Protein AF-A0A539D736-F1 (afdb_monomer_lite)

Secondary structure (DSSP, 8-state):
----HHHHHSHHHHHH-EEEEE-SSS-EEEEETTS---STT-EEEEEEEETTEEEEEEE--------

Foldseek 3Di:
DDDDPVQLVDPVSQQVAKDWADPVQQWIAIHGNVFDDPDPRHFGIWHQPPPPHNIDRPGRHDDDDDD

Structure (mmCIF, N/CA/C/O backbone):
data_AF-A0A539D736-F1
#
_entry.id   AF-A0A539D736-F1
#
loop_
_atom_site.group_PDB
_atom_site.id
_atom_site.type_symbol
_atom_site.label_atom_id
_atom_site.label_alt_id
_atom_site.label_comp_id
_atom_site.label_asym_id
_atom_site.label_entity_id
_atom_site.label_seq_id
_atom_site.pdbx_PDB_ins_code
_atom_site.Cartn_x
_atom_site.Cartn_y
_atom_site.Cartn_z
_atom_site.occupancy
_atom_site.B_iso_or_equiv
_atom_site.auth_seq_id
_atom_site.auth_comp_id
_atom_site.auth_asym_id
_atom_site.auth_atom_id
_atom_site.pdbx_PDB_model_num
ATOM 1 N N . MET A 1 1 ? 9.153 0.094 13.384 1.00 73.62 1 MET A N 1
ATOM 2 C CA . MET A 1 1 ? 8.247 1.137 13.915 1.00 73.62 1 MET A CA 1
ATOM 3 C C . MET A 1 1 ? 7.232 0.442 14.799 1.00 73.62 1 MET A C 1
ATOM 5 O O . MET A 1 1 ? 6.763 -0.609 14.391 1.00 73.62 1 MET A O 1
ATOM 9 N N . ASN A 1 2 ? 6.947 0.960 15.992 1.00 90.31 2 ASN A N 1
ATOM 10 C CA . ASN A 1 2 ? 5.901 0.398 16.846 1.00 90.31 2 ASN A CA 1
ATOM 11 C C . ASN A 1 2 ? 4.690 1.336 16.784 1.00 90.31 2 ASN A C 1
ATOM 13 O O . ASN A 1 2 ? 4.837 2.513 17.110 1.00 90.31 2 ASN A O 1
ATOM 17 N N . ILE A 1 3 ? 3.549 0.848 16.296 1.00 91.69 3 ILE A N 1
ATOM 18 C CA . ILE A 1 3 ? 2.315 1.632 16.154 1.00 91.69 3 ILE A CA 1
ATOM 19 C C . ILE A 1 3 ? 1.385 1.224 17.303 1.00 91.69 3 ILE A C 1
ATOM 21 O O . ILE A 1 3 ? 1.095 0.033 17.433 1.00 91.69 3 ILE A O 1
ATOM 25 N N . PRO A 1 4 ? 0.939 2.161 18.161 1.00 95.25 4 PRO A N 1
ATOM 26 C CA . PRO A 1 4 ? 0.007 1.846 19.237 1.00 95.25 4 PRO A CA 1
ATOM 27 C C . PRO A 1 4 ? -1.303 1.266 18.698 1.00 95.25 4 PRO A C 1
ATOM 29 O O . PRO A 1 4 ? -1.820 1.728 17.684 1.00 95.25 4 PRO A O 1
ATOM 32 N N . ALA A 1 5 ? -1.900 0.316 19.419 1.00 95.06 5 ALA A N 1
ATOM 33 C CA . ALA A 1 5 ? -3.189 -0.257 19.028 1.00 95.06 5 ALA A CA 1
ATOM 34 C C . ALA A 1 5 ? -4.295 0.809 18.895 1.00 95.06 5 ALA A C 1
ATOM 36 O O . ALA A 1 5 ? -5.141 0.705 18.011 1.00 95.06 5 ALA A O 1
ATOM 37 N N . SER A 1 6 ? -4.250 1.864 19.717 1.00 96.69 6 SER A N 1
ATOM 38 C CA . SER A 1 6 ? -5.178 2.999 19.642 1.00 96.69 6 SER A CA 1
ATOM 39 C C . SER A 1 6 ? -5.139 3.720 18.294 1.00 96.69 6 SER A C 1
ATOM 41 O O . SER A 1 6 ? -6.174 4.176 17.816 1.00 96.69 6 SER A O 1
ATOM 43 N N . ASP A 1 7 ? -3.966 3.797 17.660 1.00 96.31 7 ASP A N 1
ATOM 44 C CA . ASP A 1 7 ? -3.805 4.454 16.361 1.00 96.31 7 ASP A CA 1
ATOM 45 C C . ASP A 1 7 ? -4.414 3.605 15.241 1.00 96.31 7 ASP A C 1
ATOM 47 O O . ASP A 1 7 ? -5.008 4.152 14.316 1.00 96.31 7 ASP A O 1
ATOM 51 N N . CYS A 1 8 ? -4.330 2.275 15.349 1.00 94.88 8 CYS A N 1
ATOM 52 C CA . CYS A 1 8 ? -4.975 1.344 14.418 1.00 94.88 8 CYS A CA 1
ATOM 53 C C . CYS A 1 8 ? -6.502 1.272 14.605 1.00 94.88 8 CYS A C 1
ATOM 55 O O . CYS A 1 8 ? -7.210 0.869 13.688 1.00 94.88 8 CYS A O 1
ATOM 57 N N . GLN A 1 9 ? -7.015 1.653 15.780 1.00 95.31 9 GLN A N 1
ATOM 58 C CA . GLN A 1 9 ? -8.452 1.700 16.084 1.00 95.31 9 GLN A CA 1
ATOM 59 C C . GLN A 1 9 ? -9.121 3.015 15.654 1.00 95.31 9 GLN A C 1
ATOM 61 O O . GLN A 1 9 ? -10.347 3.087 15.590 1.00 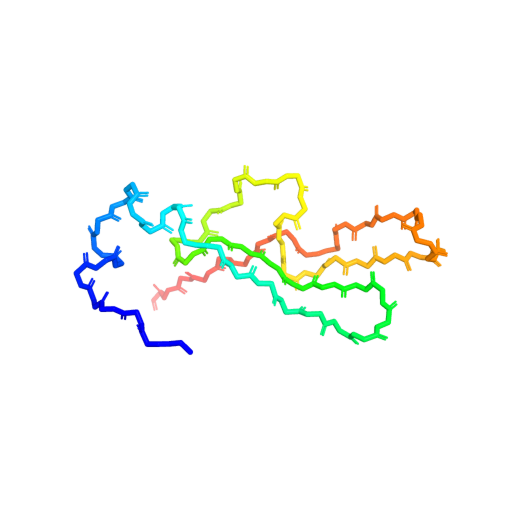95.31 9 GLN A O 1
ATOM 66 N N . ASN A 1 10 ? -8.343 4.055 15.348 1.00 97.50 10 ASN A N 1
ATOM 67 C CA . ASN A 1 10 ? -8.846 5.297 14.773 1.00 97.50 10 ASN A CA 1
ATOM 68 C C . ASN A 1 10 ? -8.699 5.241 13.246 1.00 97.50 10 ASN A C 1
ATOM 70 O O . ASN A 1 10 ? -7.583 5.257 12.734 1.00 97.50 10 ASN A O 1
ATOM 74 N N . LEU A 1 11 ? -9.819 5.194 12.518 1.00 96.38 11 LEU A N 1
ATOM 75 C CA . LEU A 1 11 ? -9.805 5.013 11.064 1.00 96.38 11 LEU A CA 1
ATOM 76 C C . LEU A 1 11 ? -9.028 6.118 10.332 1.00 96.38 11 LEU A C 1
ATOM 78 O O . LEU A 1 11 ? -8.195 5.806 9.485 1.00 96.38 11 LEU A O 1
ATOM 82 N N . ASP A 1 12 ? -9.248 7.389 10.676 1.00 97.25 12 ASP A N 1
ATOM 83 C CA . ASP A 1 12 ? -8.552 8.515 10.038 1.00 97.25 12 ASP A CA 1
ATOM 84 C C . ASP A 1 12 ? -7.040 8.419 10.258 1.00 97.25 12 ASP A C 1
ATOM 86 O O . ASP A 1 12 ? -6.237 8.633 9.342 1.00 97.25 12 ASP A O 1
ATOM 90 N N . ARG A 1 13 ? -6.635 8.027 11.472 1.00 97.19 13 ARG A N 1
ATOM 91 C CA . ARG A 1 13 ? -5.227 7.817 11.793 1.00 97.19 13 ARG A CA 1
ATOM 92 C C . ARG A 1 13 ? -4.655 6.621 11.038 1.00 97.19 13 ARG A C 1
ATOM 94 O O . ARG A 1 13 ? -3.598 6.765 10.424 1.00 97.19 13 ARG A O 1
ATOM 101 N N . ALA A 1 14 ? -5.344 5.487 11.033 1.00 96.94 14 ALA A N 1
ATOM 102 C CA . ALA A 1 14 ? -4.911 4.265 10.364 1.00 96.94 14 ALA A CA 1
ATOM 103 C C . ALA A 1 14 ? -4.812 4.433 8.835 1.00 96.94 14 ALA A C 1
ATOM 105 O O . ALA A 1 14 ? -3.878 3.927 8.216 1.00 96.94 14 ALA A O 1
ATOM 106 N N . LEU A 1 15 ? -5.708 5.205 8.214 1.00 97.06 15 LEU A N 1
ATOM 107 C CA . LEU A 1 15 ? -5.626 5.544 6.787 1.00 97.06 15 LEU A CA 1
ATOM 108 C C . LEU A 1 15 ? -4.449 6.480 6.467 1.00 97.06 15 LEU A C 1
ATOM 110 O O . LEU A 1 15 ? -3.925 6.440 5.356 1.00 97.06 15 LEU A O 1
ATOM 114 N N . SER A 1 16 ? -4.024 7.312 7.426 1.00 96.12 16 SER A N 1
ATOM 115 C CA . SER A 1 16 ? -2.882 8.230 7.264 1.00 96.12 16 SER A CA 1
ATOM 116 C C . SER A 1 16 ? -1.511 7.557 7.408 1.00 96.12 16 SER A C 1
ATOM 118 O O . SER A 1 16 ? -0.496 8.130 7.009 1.00 96.12 16 SER A O 1
ATOM 120 N N . LEU A 1 17 ? -1.461 6.372 8.018 1.00 96.56 17 LEU A N 1
ATOM 121 C CA . LEU A 1 17 ? -0.232 5.628 8.268 1.00 96.56 17 LEU A CA 1
ATOM 122 C C . LEU A 1 17 ? 0.034 4.683 7.092 1.00 96.56 17 LEU A C 1
ATOM 124 O O . LEU A 1 17 ? -0.645 3.671 6.925 1.00 96.56 17 LEU A O 1
ATOM 128 N N . GLU A 1 18 ? 1.027 5.032 6.277 1.00 96.31 18 GLU A N 1
ATOM 129 C CA . GLU A 1 18 ? 1.406 4.307 5.061 1.00 96.31 18 GLU A CA 1
ATOM 130 C C . GLU A 1 18 ? 2.707 3.511 5.273 1.00 96.31 18 GLU A C 1
ATOM 132 O O . GLU A 1 18 ? 3.597 3.923 6.022 1.00 96.31 18 GLU A O 1
ATOM 137 N N . TRP A 1 19 ? 2.828 2.372 4.591 1.00 95.75 19 TRP A N 1
ATOM 138 C CA . TRP A 1 19 ? 4.033 1.543 4.553 1.00 95.75 19 TRP A CA 1
ATOM 139 C C . TRP A 1 19 ? 4.478 1.296 3.107 1.00 95.75 19 TRP A C 1
ATOM 141 O O . TRP A 1 19 ? 3.674 1.309 2.175 1.00 95.75 19 TRP A O 1
ATOM 151 N N . LEU A 1 20 ? 5.782 1.083 2.923 1.00 96.38 20 LEU A N 1
ATOM 152 C CA . LEU A 1 20 ? 6.420 0.806 1.639 1.00 96.38 20 LEU A CA 1
ATOM 153 C C . LEU A 1 20 ? 7.545 -0.202 1.861 1.00 96.38 20 LEU A C 1
ATOM 155 O O . LEU A 1 20 ? 8.491 0.096 2.585 1.00 96.38 20 LEU A O 1
ATOM 159 N N . GLU A 1 21 ? 7.461 -1.340 1.184 1.00 97.12 21 GLU A N 1
ATOM 160 C CA . GLU A 1 21 ? 8.461 -2.401 1.230 1.00 97.12 21 GLU A CA 1
ATOM 161 C C . GLU A 1 21 ? 9.043 -2.643 -0.174 1.00 97.12 21 GLU A C 1
ATOM 163 O O . GLU A 1 21 ? 8.399 -3.269 -1.025 1.00 97.12 21 GLU A O 1
ATOM 168 N N . PRO A 1 22 ? 10.237 -2.103 -0.478 1.00 95.81 22 PRO A N 1
ATOM 169 C CA . PRO A 1 22 ? 10.864 -2.249 -1.785 1.00 95.81 22 PRO A CA 1
ATOM 170 C C . PRO A 1 22 ? 11.459 -3.646 -1.980 1.00 95.81 22 PRO A C 1
ATOM 172 O O . PRO A 1 22 ? 12.142 -4.177 -1.114 1.00 95.81 22 PRO A O 1
ATOM 175 N N . ASN A 1 23 ? 11.318 -4.208 -3.182 1.00 92.62 23 ASN A N 1
ATOM 176 C CA . ASN A 1 23 ? 11.877 -5.529 -3.500 1.00 92.62 23 ASN A CA 1
ATOM 177 C C . ASN A 1 23 ? 13.319 -5.489 -4.053 1.00 92.62 23 ASN A C 1
ATOM 179 O O . ASN A 1 23 ? 13.826 -6.500 -4.539 1.00 92.62 23 ASN A O 1
ATOM 183 N N . GLY A 1 24 ? 13.956 -4.312 -4.084 1.00 91.69 24 GLY A N 1
ATOM 184 C CA . GLY A 1 24 ? 15.312 -4.110 -4.617 1.00 91.69 24 GLY A CA 1
ATOM 185 C C . GLY A 1 24 ? 15.462 -4.235 -6.144 1.00 91.69 24 GLY A C 1
ATOM 186 O O . GLY A 1 24 ? 16.555 -4.032 -6.665 1.00 91.69 24 GLY A O 1
ATOM 187 N N . ARG A 1 25 ? 14.388 -4.536 -6.887 1.00 90.62 25 ARG A N 1
ATOM 188 C CA . ARG A 1 25 ? 14.388 -4.735 -8.355 1.00 90.62 25 ARG A CA 1
ATOM 189 C C . ARG A 1 25 ? 13.516 -3.714 -9.093 1.00 90.62 25 ARG A C 1
ATOM 191 O O . ARG A 1 25 ? 13.116 -3.937 -10.232 1.00 90.62 25 ARG A O 1
ATOM 198 N N . GLY A 1 26 ? 13.197 -2.598 -8.436 1.00 90.38 26 GLY A N 1
ATOM 199 C CA . GLY A 1 26 ? 12.341 -1.534 -8.974 1.00 90.38 26 GLY A CA 1
ATOM 200 C C . GLY A 1 26 ? 10.841 -1.723 -8.720 1.00 90.38 26 GLY A C 1
ATOM 201 O O . GLY A 1 26 ? 10.052 -0.880 -9.146 1.00 90.38 26 GLY A O 1
ATOM 202 N N . GLY A 1 27 ? 10.453 -2.795 -8.025 1.00 94.81 27 GLY A N 1
ATOM 203 C CA . GLY A 1 27 ? 9.102 -3.012 -7.517 1.00 94.81 27 GLY A CA 1
ATOM 204 C C . GLY A 1 27 ? 9.003 -2.812 -6.004 1.00 94.81 27 GLY A C 1
ATOM 205 O O . GLY A 1 27 ? 10.013 -2.615 -5.322 1.00 94.81 27 GLY A O 1
ATOM 206 N N . PHE A 1 28 ? 7.782 -2.864 -5.485 1.00 96.75 28 PHE A N 1
ATOM 207 C CA . PHE A 1 28 ? 7.495 -2.751 -4.057 1.00 96.75 28 PHE A CA 1
ATOM 208 C C . PHE A 1 28 ? 6.101 -3.285 -3.721 1.00 96.75 28 PHE A C 1
ATOM 210 O O . PHE A 1 28 ? 5.249 -3.423 -4.603 1.00 96.75 28 PHE A O 1
ATOM 217 N N . ALA A 1 29 ? 5.885 -3.538 -2.436 1.00 97.44 29 ALA A N 1
ATOM 218 C CA . ALA A 1 29 ? 4.568 -3.614 -1.826 1.00 97.44 29 ALA A CA 1
ATOM 219 C C . ALA A 1 29 ? 4.326 -2.328 -1.020 1.00 97.44 29 ALA A C 1
ATOM 221 O O . ALA A 1 29 ? 5.270 -1.758 -0.469 1.00 97.44 29 ALA A O 1
ATOM 222 N N . SER A 1 30 ? 3.099 -1.825 -0.982 1.00 97.75 30 SER A N 1
ATOM 223 C CA . SER A 1 30 ? 2.745 -0.661 -0.165 1.00 97.75 30 SER A CA 1
ATOM 224 C C . SER A 1 30 ? 1.257 -0.606 0.132 1.00 97.75 30 SER A C 1
ATOM 226 O O . SER A 1 30 ? 0.441 -1.183 -0.587 1.00 97.75 30 SER A O 1
ATOM 228 N N . GLY A 1 31 ? 0.899 0.124 1.182 1.00 97.12 31 GLY A N 1
ATOM 229 C CA . GLY A 1 31 ? -0.483 0.246 1.617 1.00 97.12 31 GLY A CA 1
ATOM 230 C C . GLY A 1 31 ? -0.634 1.160 2.821 1.00 97.12 31 GLY A C 1
ATOM 231 O O . GLY A 1 31 ? 0.339 1.696 3.350 1.00 97.12 31 GLY A O 1
ATOM 232 N N . THR A 1 32 ? -1.875 1.312 3.271 1.00 96.44 32 THR A N 1
ATOM 233 C CA . THR A 1 32 ? -2.164 1.860 4.601 1.00 96.44 32 THR A CA 1
ATOM 234 C C . THR A 1 32 ? -2.115 0.736 5.636 1.00 96.44 32 THR A C 1
ATOM 236 O O . THR A 1 32 ? -2.284 -0.436 5.288 1.00 96.44 32 THR A O 1
ATOM 239 N N . VAL A 1 33 ? -1.924 1.061 6.916 1.00 95.06 33 VAL A N 1
ATOM 240 C CA . VAL A 1 33 ? -2.069 0.057 7.992 1.00 95.06 33 VAL A CA 1
ATOM 241 C C . VAL A 1 33 ? -3.524 -0.379 8.188 1.00 95.06 33 VAL A C 1
ATOM 243 O O . VAL A 1 33 ? -3.765 -1.446 8.738 1.00 95.06 33 VAL A O 1
ATOM 246 N N . ALA A 1 34 ? -4.487 0.420 7.713 1.00 94.38 34 ALA A N 1
ATOM 247 C CA . ALA A 1 34 ? -5.904 0.069 7.714 1.00 94.38 34 ALA A CA 1
ATOM 248 C C . ALA A 1 34 ? -6.263 -1.016 6.680 1.00 94.38 34 ALA A C 1
ATOM 250 O O . ALA A 1 34 ? -7.310 -1.642 6.814 1.00 94.38 34 ALA A O 1
ATOM 251 N N . GLY A 1 35 ? -5.434 -1.222 5.646 1.00 92.06 35 GLY A N 1
ATOM 252 C CA . GLY A 1 35 ? -5.658 -2.204 4.577 1.00 92.06 35 GLY A CA 1
ATOM 253 C C . GLY A 1 35 ? -6.042 -1.611 3.211 1.00 92.06 35 GLY A C 1
ATOM 254 O O . GLY A 1 35 ? -5.436 -2.007 2.217 1.00 92.06 35 GLY A O 1
ATOM 255 N N . PRO A 1 36 ? -6.984 -0.649 3.105 1.00 93.50 36 PRO A N 1
ATOM 256 C CA . PRO A 1 36 ? -7.394 -0.096 1.818 1.00 93.50 36 PRO A CA 1
ATOM 257 C C . PRO A 1 36 ? -6.281 0.606 1.026 1.00 93.50 36 PRO A C 1
ATOM 259 O O . PRO A 1 36 ? -5.429 1.321 1.573 1.00 93.50 36 PRO A O 1
ATOM 262 N N . ASN A 1 37 ? -6.368 0.486 -0.303 1.00 95.38 37 ASN A N 1
ATOM 263 C CA . ASN A 1 37 ? -5.509 1.184 -1.258 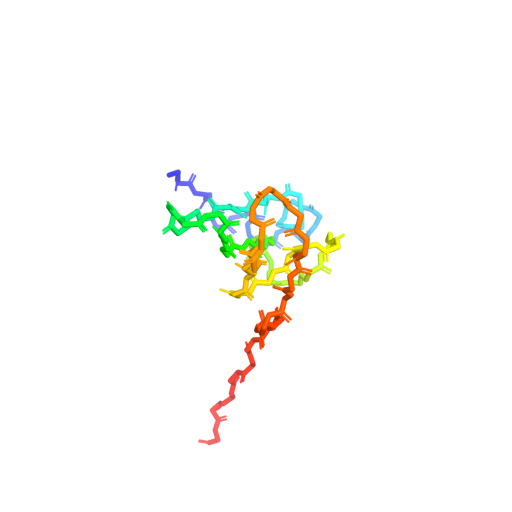1.00 95.38 37 ASN A CA 1
ATOM 264 C C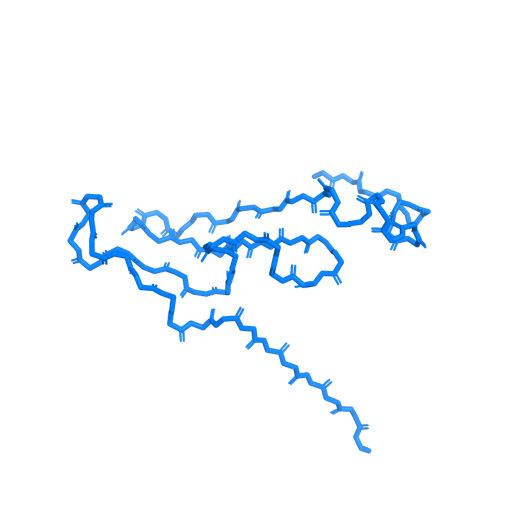 . ASN A 1 37 ? -6.030 2.612 -1.507 1.00 95.38 37 ASN A C 1
ATOM 266 O O . ASN A 1 37 ? -6.980 2.816 -2.256 1.00 95.38 37 ASN A O 1
ATOM 270 N N . THR A 1 38 ? -5.391 3.615 -0.900 1.00 95.88 38 THR A N 1
ATOM 271 C CA . THR A 1 38 ? -5.742 5.048 -1.021 1.00 95.88 38 THR A CA 1
ATOM 272 C C . THR A 1 38 ? -4.894 5.813 -2.046 1.00 95.88 38 THR A C 1
ATOM 274 O O . THR A 1 38 ? -5.166 6.975 -2.355 1.00 95.88 38 THR A O 1
ATOM 277 N N . ARG A 1 39 ? -3.858 5.174 -2.601 1.00 94.69 39 ARG A N 1
ATOM 278 C CA . ARG A 1 39 ? -2.935 5.742 -3.595 1.00 94.69 39 ARG A CA 1
ATOM 279 C C . ARG A 1 39 ? -2.913 4.876 -4.848 1.00 94.69 39 ARG A C 1
ATOM 281 O O . ARG A 1 39 ? -3.080 3.664 -4.770 1.00 94.69 39 ARG A O 1
ATOM 288 N N . ARG A 1 40 ? -2.575 5.481 -5.996 1.00 92.94 40 ARG A N 1
ATOM 289 C CA . ARG A 1 40 ? -2.485 4.810 -7.313 1.00 92.94 40 ARG A CA 1
ATOM 290 C C . ARG A 1 40 ? -1.665 3.512 -7.312 1.00 92.94 40 ARG A C 1
ATOM 292 O O . ARG A 1 40 ? -1.922 2.639 -8.131 1.00 92.94 40 ARG A O 1
ATOM 299 N N . TYR A 1 41 ? -0.645 3.435 -6.463 1.00 94.62 41 TYR A N 1
ATOM 300 C CA . TYR A 1 41 ? 0.323 2.343 -6.442 1.00 94.62 41 TYR A CA 1
ATOM 301 C C . TYR A 1 41 ? 0.359 1.581 -5.115 1.00 94.62 41 TYR A C 1
ATOM 303 O O . TYR A 1 41 ? 1.305 0.831 -4.903 1.00 94.62 41 TYR A O 1
ATOM 311 N N . HIS A 1 42 ? -0.642 1.752 -4.244 1.00 97.31 42 HIS A N 1
ATOM 312 C CA . HIS A 1 42 ? -0.832 0.799 -3.151 1.00 97.31 42 HIS A CA 1
ATOM 313 C C . HIS A 1 42 ? -1.225 -0.562 -3.729 1.00 97.31 42 HIS A C 1
ATOM 315 O O . HIS A 1 42 ? -2.035 -0.642 -4.654 1.00 97.31 42 HIS A O 1
ATOM 321 N N . GLY A 1 43 ? -0.591 -1.608 -3.217 1.00 96.56 43 GLY A N 1
ATOM 322 C CA . GLY A 1 43 ? -0.753 -2.978 -3.668 1.00 96.56 43 GLY A CA 1
ATOM 323 C C . GLY A 1 43 ? 0.331 -3.895 -3.111 1.00 96.56 43 GLY A C 1
ATOM 324 O O . GLY A 1 43 ? 1.379 -3.448 -2.647 1.00 96.56 43 GLY A O 1
ATOM 325 N N . LEU A 1 44 ? 0.084 -5.201 -3.171 1.00 96.44 44 LEU A N 1
ATOM 326 C CA . LEU A 1 44 ? 0.976 -6.226 -2.623 1.00 96.44 44 LEU A CA 1
ATOM 327 C C . LEU A 1 44 ? 2.125 -6.593 -3.570 1.00 96.44 44 LEU A C 1
ATOM 329 O O . LEU A 1 44 ? 3.169 -7.057 -3.121 1.00 96.44 44 LEU A O 1
ATOM 333 N N . LEU A 1 45 ? 1.953 -6.392 -4.879 1.00 96.69 45 LEU A N 1
ATOM 334 C CA . LEU A 1 45 ? 3.017 -6.616 -5.855 1.00 96.69 45 LEU A CA 1
ATOM 335 C C . LEU A 1 45 ? 2.941 -5.595 -6.983 1.00 96.69 45 LEU A C 1
ATOM 337 O O . LEU A 1 45 ? 2.250 -5.804 -7.982 1.00 96.69 45 LEU A O 1
ATOM 341 N N . LEU A 1 46 ? 3.700 -4.511 -6.849 1.00 97.12 46 LEU A N 1
ATOM 342 C CA . LEU A 1 46 ? 4.018 -3.617 -7.952 1.00 97.12 46 LEU A CA 1
ATOM 343 C C . LEU A 1 46 ? 5.395 -3.961 -8.513 1.00 97.12 46 LEU A C 1
ATOM 345 O O . LEU A 1 46 ? 6.359 -4.135 -7.769 1.00 97.12 46 LEU A O 1
ATOM 349 N N . ILE A 1 47 ? 5.508 -3.990 -9.837 1.00 96.12 47 ILE A N 1
ATOM 350 C CA . ILE A 1 47 ? 6.784 -4.133 -10.544 1.00 96.12 47 ILE A CA 1
ATOM 351 C C . ILE A 1 47 ? 7.003 -2.975 -11.518 1.00 96.12 47 ILE A C 1
ATOM 353 O O . ILE A 1 47 ? 6.048 -2.350 -11.974 1.00 96.12 47 ILE A O 1
ATOM 357 N N . ALA A 1 48 ? 8.258 -2.731 -11.888 1.00 94.69 48 ALA A N 1
ATOM 358 C CA . ALA A 1 48 ? 8.620 -1.944 -13.062 1.00 94.69 48 ALA A CA 1
ATOM 359 C C . ALA A 1 48 ? 9.251 -2.887 -14.092 1.00 94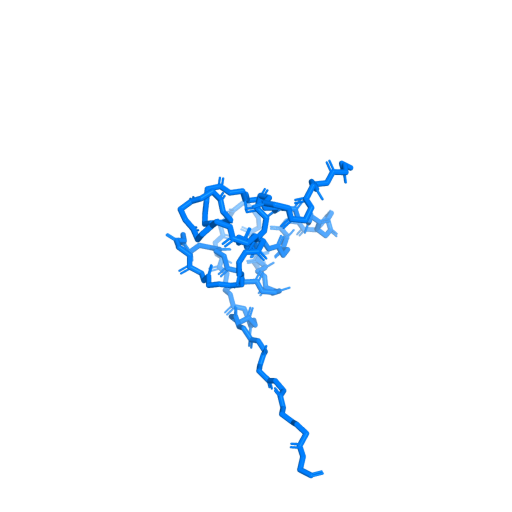.69 48 ALA A C 1
ATOM 361 O O . ALA A 1 48 ? 10.346 -3.400 -13.870 1.00 94.69 48 ALA A O 1
ATOM 362 N N . ARG A 1 49 ? 8.566 -3.141 -15.214 1.00 93.12 49 ARG A N 1
ATOM 363 C CA . ARG A 1 49 ? 9.078 -4.043 -16.265 1.00 93.12 49 ARG A CA 1
ATOM 364 C C . ARG A 1 49 ? 10.309 -3.477 -16.973 1.00 93.12 49 ARG A C 1
ATOM 366 O O . ARG A 1 49 ? 11.145 -4.237 -17.452 1.00 93.12 49 ARG A O 1
ATOM 373 N N . ARG A 1 50 ? 10.403 -2.147 -17.051 1.00 92.62 50 ARG A N 1
ATOM 374 C CA . ARG A 1 50 ? 11.529 -1.393 -17.618 1.00 92.62 50 ARG A CA 1
ATOM 375 C C . ARG A 1 50 ? 11.846 -0.209 -16.699 1.00 92.62 50 ARG A C 1
ATOM 377 O O . ARG A 1 50 ? 11.359 0.891 -16.956 1.00 92.62 50 ARG A O 1
ATOM 384 N N . PRO A 1 51 ? 12.599 -0.410 -15.603 1.00 87.75 51 PRO A N 1
ATOM 385 C CA . PRO A 1 51 ? 12.846 0.644 -14.623 1.00 87.75 51 PRO A CA 1
ATOM 386 C C . PRO A 1 51 ? 13.400 1.935 -15.262 1.00 87.75 51 PRO A C 1
ATOM 388 O O . PRO A 1 51 ? 14.283 1.842 -16.114 1.00 87.75 51 PRO A O 1
ATOM 391 N N . PRO A 1 52 ? 12.906 3.133 -14.877 1.00 88.06 52 PRO A N 1
ATOM 392 C CA . PRO A 1 52 ? 11.912 3.409 -13.826 1.00 88.06 52 PRO A CA 1
ATOM 393 C C . PRO A 1 52 ? 10.443 3.458 -14.314 1.00 88.06 52 PRO A C 1
ATOM 395 O O . PRO A 1 52 ? 9.559 3.860 -13.546 1.00 88.06 52 PRO A O 1
ATOM 398 N N . VAL A 1 53 ? 10.185 3.102 -15.577 1.00 92.19 53 VAL A N 1
ATOM 399 C CA . VAL A 1 53 ? 8.877 3.183 -16.252 1.00 92.19 53 VAL A CA 1
ATOM 400 C C . VAL A 1 53 ? 8.191 1.812 -16.335 1.00 92.19 53 VAL A C 1
ATOM 402 O O . VAL A 1 53 ? 8.665 0.828 -15.768 1.00 92.19 53 VAL A O 1
ATOM 405 N N . ASP A 1 54 ? 7.055 1.751 -17.041 1.00 94.56 54 ASP A N 1
ATOM 406 C CA . ASP A 1 54 ? 6.339 0.496 -17.315 1.00 94.56 54 ASP A CA 1
ATOM 407 C C . ASP A 1 54 ? 5.946 -0.229 -16.013 1.00 94.56 54 ASP A C 1
ATOM 409 O O . ASP A 1 54 ? 6.283 -1.394 -15.773 1.00 94.56 54 ASP A O 1
ATOM 413 N N . ARG A 1 55 ? 5.319 0.542 -15.110 1.00 94.44 55 ARG A N 1
ATOM 414 C CA . ARG A 1 55 ? 4.884 0.077 -13.791 1.00 94.44 55 ARG A CA 1
ATOM 415 C C . ARG A 1 55 ? 3.565 -0.663 -13.902 1.00 94.44 55 ARG A C 1
ATOM 417 O O . ARG A 1 55 ? 2.619 -0.154 -14.500 1.00 94.44 55 A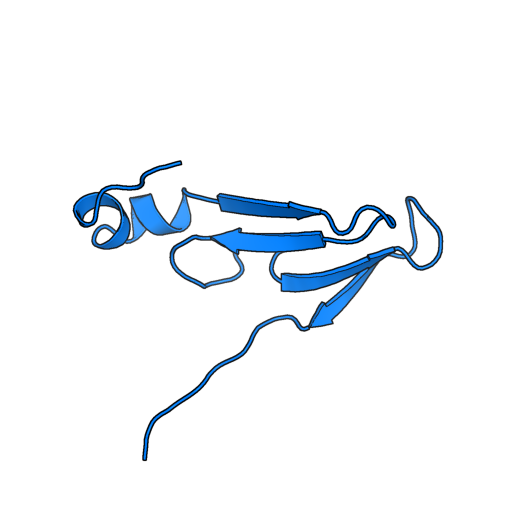RG A O 1
ATOM 424 N N . MET A 1 56 ? 3.496 -1.824 -13.267 1.00 95.75 56 MET A N 1
ATOM 425 C CA . MET A 1 56 ? 2.301 -2.659 -13.222 1.00 95.75 56 MET A CA 1
ATOM 426 C C . MET A 1 56 ? 2.045 -3.117 -11.793 1.00 95.75 56 MET A C 1
ATOM 428 O O . MET A 1 56 ? 2.963 -3.594 -11.129 1.00 95.75 56 MET A O 1
ATOM 432 N N . VAL A 1 57 ? 0.797 -3.002 -11.343 1.00 96.69 57 VAL A N 1
ATOM 433 C CA . VAL A 1 57 ? 0.319 -3.650 -10.117 1.00 96.69 57 VAL A CA 1
ATOM 434 C C . VAL A 1 57 ? -0.184 -5.034 -10.517 1.00 96.69 57 VAL A C 1
ATOM 436 O O . VAL A 1 57 ? -1.197 -5.145 -11.202 1.00 96.69 57 VAL A O 1
ATOM 439 N N . LEU A 1 58 ? 0.563 -6.074 -10.156 1.00 96.81 58 LEU A N 1
ATOM 440 C CA . LEU A 1 58 ? 0.223 -7.470 -10.444 1.00 96.81 58 LEU A CA 1
ATOM 441 C C . LEU A 1 58 ? -0.684 -8.070 -9.368 1.00 96.81 58 LEU A C 1
ATOM 443 O O . LEU A 1 58 ? -1.525 -8.903 -9.683 1.00 96.81 58 LEU A O 1
ATOM 447 N N . VAL A 1 59 ? -0.529 -7.634 -8.113 1.00 96.62 59 VAL A N 1
ATOM 448 C CA . VAL A 1 59 ? -1.405 -8.022 -6.999 1.00 96.62 59 VAL A CA 1
ATOM 449 C C . VAL A 1 59 ? -1.856 -6.757 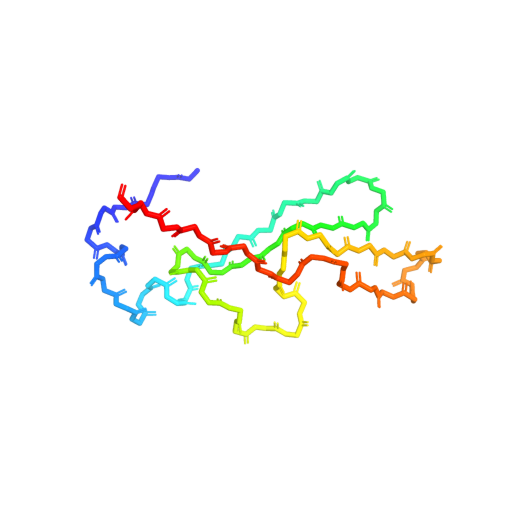-6.281 1.00 96.62 59 VAL A C 1
ATOM 451 O O . VAL A 1 59 ? -1.045 -6.071 -5.659 1.00 96.62 59 VAL A O 1
ATOM 454 N N . ASN A 1 60 ? -3.144 -6.432 -6.402 1.00 95.44 60 ASN A N 1
ATOM 455 C CA . ASN A 1 60 ? -3.731 -5.218 -5.833 1.00 95.44 60 ASN A CA 1
ATOM 456 C C . ASN A 1 60 ? -4.077 -5.383 -4.343 1.00 95.44 60 ASN A C 1
ATOM 458 O O . ASN A 1 60 ? -3.717 -4.533 -3.540 1.00 95.44 60 ASN A O 1
ATOM 462 N N . HIS A 1 61 ? -4.749 -6.473 -3.969 1.00 93.38 61 HIS A N 1
ATOM 463 C CA . HIS A 1 61 ? -5.163 -6.780 -2.597 1.00 93.38 61 HIS A CA 1
ATOM 464 C C . HIS A 1 61 ? -5.427 -8.294 -2.460 1.00 93.38 61 HIS A C 1
ATOM 466 O O . HIS A 1 61 ? -5.565 -8.975 -3.478 1.00 93.38 61 HIS A O 1
ATOM 472 N N . LEU A 1 62 ? -5.468 -8.803 -1.226 1.00 92.50 62 LEU A N 1
ATOM 473 C CA . LEU A 1 62 ? -5.837 -10.175 -0.875 1.00 92.50 62 LEU A CA 1
ATOM 474 C C . LEU A 1 62 ? -6.854 -10.114 0.266 1.00 92.50 62 LEU A C 1
ATOM 476 O O . LEU A 1 62 ? -6.561 -9.522 1.302 1.00 92.50 62 LEU A O 1
ATOM 480 N N . GLU A 1 63 ? -7.996 -10.762 0.075 1.00 92.25 63 GLU A N 1
ATOM 481 C CA . GLU A 1 63 ? -9.017 -10.953 1.105 1.00 92.25 63 GLU A CA 1
ATOM 482 C C . GLU A 1 63 ? -9.046 -12.432 1.491 1.00 92.25 63 GLU A C 1
ATOM 484 O O . GLU A 1 63 ? -8.999 -13.304 0.620 1.00 92.25 63 GLU A O 1
ATOM 489 N N . GLU A 1 64 ? -9.124 -12.714 2.789 1.00 92.19 64 GLU A N 1
ATOM 490 C CA . GLU A 1 64 ? -9.367 -14.057 3.311 1.00 92.19 64 GLU A CA 1
ATOM 491 C C . GLU A 1 64 ? -10.575 -14.029 4.247 1.00 92.19 64 GLU A C 1
ATOM 493 O O . GLU A 1 64 ? -10.879 -13.011 4.872 1.00 92.19 64 GLU A O 1
ATOM 498 N N . SER A 1 65 ? -11.268 -15.157 4.343 1.00 94.19 65 SER A N 1
ATOM 499 C CA . SER A 1 65 ? -12.358 -15.355 5.293 1.00 94.19 65 SER A CA 1
ATOM 500 C C . SER A 1 65 ? -12.253 -16.754 5.885 1.00 94.19 65 SER A C 1
ATOM 502 O O . SER A 1 65 ? -11.725 -17.664 5.244 1.00 94.19 65 SER A O 1
ATOM 504 N N . LEU A 1 66 ? -12.712 -16.901 7.125 1.00 93.50 66 LEU A N 1
ATOM 505 C CA . LEU A 1 66 ? -12.852 -18.195 7.780 1.00 93.50 66 LEU A CA 1
ATOM 506 C C . LEU A 1 66 ? -14.311 -18.639 7.614 1.00 93.50 66 LEU A C 1
ATOM 508 O O . LEU A 1 66 ? -15.211 -17.882 7.983 1.00 93.50 66 LEU A O 1
ATOM 512 N N . GLU A 1 67 ? -14.522 -19.831 7.055 1.00 78.69 67 GLU A N 1
ATOM 513 C CA . GLU A 1 67 ? -15.798 -20.565 7.105 1.00 78.69 67 GLU A CA 1
ATOM 514 C C . GLU A 1 67 ? -15.830 -21.524 8.301 1.00 78.69 67 GLU A C 1
ATOM 516 O O . GLU A 1 67 ? -14.769 -22.113 8.624 1.00 78.69 67 GLU A O 1
#

Radius of gyration: 13.75 Å; chains: 1; bounding box: 31×29×37 Å

Sequence (67 aa):
MNIPASDCQNLDRALSLEWLEPNGRGGFASGTVAGPNTRRYHGLLLIARRPPVDRMVLVNHLEESLE

pLDDT: mean 94.26, std 3.93, range [73.62, 97.75]